Protein AF-A0A0V0YQZ0-F1 (afdb_monomer_lite)

Structure (mmCIF, N/CA/C/O backbone):
data_AF-A0A0V0YQZ0-F1
#
_entry.id   AF-A0A0V0YQZ0-F1
#
loop_
_atom_site.group_PDB
_atom_site.id
_atom_site.type_symbol
_atom_site.label_atom_id
_atom_site.label_alt_id
_atom_site.label_comp_id
_atom_site.label_asym_id
_atom_site.label_entity_id
_atom_site.label_seq_id
_atom_site.pdbx_PDB_ins_code
_atom_site.Cartn_x
_atom_site.Cartn_y
_atom_site.Cartn_z
_atom_site.occupancy
_atom_site.B_iso_or_equiv
_atom_site.auth_seq_id
_atom_site.auth_comp_id
_atom_site.auth_asym_id
_atom_site.auth_atom_id
_atom_site.pdbx_PDB_model_num
ATOM 1 N N . MET A 1 1 ? -2.246 -11.837 -27.122 1.00 36.88 1 MET A N 1
ATOM 2 C CA . MET A 1 1 ? -3.343 -11.357 -26.254 1.00 36.88 1 MET A CA 1
ATOM 3 C C . MET A 1 1 ? -2.847 -10.098 -25.569 1.00 36.88 1 MET A C 1
ATOM 5 O O . MET A 1 1 ? -1.835 -10.180 -24.886 1.00 36.88 1 MET A O 1
ATOM 9 N N . ALA A 1 2 ? -3.455 -8.940 -25.828 1.00 39.22 2 ALA A N 1
ATOM 10 C CA . ALA A 1 2 ? -3.081 -7.715 -25.128 1.00 39.22 2 ALA A CA 1
ATOM 11 C C . ALA A 1 2 ? -3.456 -7.891 -23.652 1.00 39.22 2 ALA A C 1
ATOM 13 O O . ALA A 1 2 ? -4.631 -8.062 -23.332 1.00 39.22 2 ALA A O 1
ATOM 14 N N . VAL A 1 3 ? -2.456 -7.938 -22.771 1.00 52.25 3 VAL A N 1
ATOM 15 C CA . VAL A 1 3 ? -2.691 -7.885 -21.329 1.00 52.25 3 VAL A CA 1
ATOM 16 C C . VAL A 1 3 ? -3.258 -6.495 -21.084 1.00 52.25 3 VAL A C 1
ATOM 18 O O . VAL A 1 3 ? -2.532 -5.514 -21.218 1.00 52.25 3 VAL A O 1
ATOM 21 N N . GLN A 1 4 ? -4.567 -6.399 -20.837 1.00 51.81 4 GLN A N 1
ATOM 22 C CA . GLN A 1 4 ? -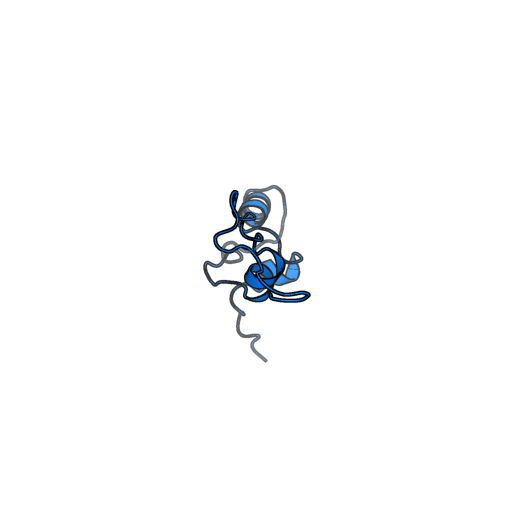5.146 -5.155 -20.344 1.00 51.81 4 GLN A CA 1
ATOM 23 C C . GLN A 1 4 ? -4.355 -4.778 -19.098 1.00 51.81 4 GLN A C 1
ATOM 25 O O . GLN A 1 4 ? -4.209 -5.609 -18.198 1.00 51.81 4 GLN A O 1
ATOM 30 N N . ASP A 1 5 ? -3.782 -3.579 -19.094 1.00 57.88 5 ASP A N 1
ATOM 31 C CA . ASP A 1 5 ? -2.973 -3.133 -17.976 1.00 57.88 5 ASP A CA 1
ATOM 32 C C . ASP A 1 5 ? -3.902 -2.990 -16.772 1.00 57.88 5 ASP A C 1
ATOM 34 O O . ASP A 1 5 ? -4.767 -2.114 -16.718 1.00 57.88 5 ASP A O 1
ATOM 38 N N . VAL A 1 6 ? -3.838 -3.971 -15.871 1.00 69.62 6 VAL A N 1
ATOM 39 C CA . VAL A 1 6 ? -4.714 -4.017 -14.707 1.00 69.62 6 VAL A CA 1
ATOM 40 C C . VAL A 1 6 ? -4.275 -2.864 -13.814 1.00 69.62 6 VAL A C 1
ATOM 42 O O . VAL A 1 6 ? -3.106 -2.844 -13.417 1.00 69.62 6 VAL A O 1
ATOM 45 N N . PRO A 1 7 ? -5.171 -1.929 -13.451 1.00 73.62 7 PRO A N 1
ATOM 46 C CA . PRO A 1 7 ? -4.845 -0.921 -12.457 1.00 73.62 7 PRO A CA 1
ATOM 47 C C . PRO A 1 7 ? -4.231 -1.595 -11.220 1.00 73.62 7 PRO A C 1
ATOM 49 O O . PRO A 1 7 ? -4.713 -2.639 -10.770 1.00 73.62 7 PRO A O 1
ATOM 52 N N . ASP A 1 8 ? -3.118 -1.053 -10.722 1.00 85.62 8 ASP A N 1
ATOM 53 C CA . ASP A 1 8 ? -2.288 -1.627 -9.651 1.00 85.62 8 ASP A CA 1
ATOM 54 C C . ASP A 1 8 ? -1.459 -2.883 -10.000 1.00 85.62 8 ASP A C 1
ATOM 56 O O . ASP A 1 8 ? -0.996 -3.578 -9.090 1.00 85.62 8 ASP A O 1
ATOM 60 N N . LEU A 1 9 ? -1.200 -3.187 -11.279 1.00 90.44 9 LEU A N 1
ATOM 61 C CA . LEU A 1 9 ? -0.353 -4.324 -11.682 1.00 90.44 9 LEU A CA 1
ATOM 62 C C . LEU A 1 9 ? 1.008 -4.322 -10.969 1.00 90.44 9 LEU A C 1
ATOM 64 O O . LEU A 1 9 ? 1.408 -5.328 -10.377 1.00 90.44 9 LEU A O 1
ATOM 68 N N . TRP A 1 10 ? 1.709 -3.189 -10.986 1.00 92.25 10 TRP A N 1
ATOM 69 C CA . TRP A 1 10 ? 3.008 -3.047 -10.324 1.00 92.25 10 TRP A CA 1
ATOM 70 C C . TRP A 1 10 ? 2.910 -3.117 -8.806 1.00 92.25 10 TRP A C 1
ATOM 72 O O . TRP A 1 10 ? 3.749 -3.750 -8.170 1.00 92.25 10 TRP A O 1
ATOM 82 N N . HIS A 1 11 ? 1.847 -2.563 -8.226 1.00 93.75 11 HIS A N 1
ATOM 83 C CA . HIS A 1 11 ? 1.575 -2.702 -6.800 1.00 93.75 11 HIS A CA 1
ATOM 84 C C . HIS A 1 11 ? 1.425 -4.181 -6.395 1.00 93.75 11 HIS A C 1
ATOM 86 O O . HIS A 1 11 ? 1.958 -4.582 -5.361 1.00 93.75 11 HIS A O 1
ATOM 92 N N . ARG A 1 12 ? 0.787 -5.021 -7.225 1.00 92.31 12 ARG A N 1
ATOM 93 C CA . ARG A 1 12 ? 0.695 -6.478 -6.999 1.00 92.31 12 ARG A CA 1
ATOM 94 C C . ARG A 1 12 ? 2.034 -7.191 -7.206 1.00 92.31 12 ARG A C 1
ATOM 96 O O . ARG A 1 12 ? 2.424 -7.986 -6.357 1.00 92.31 12 ARG A O 1
ATOM 103 N N . ARG A 1 13 ? 2.755 -6.896 -8.296 1.00 92.38 13 ARG A N 1
ATOM 104 C CA . ARG A 1 13 ? 4.068 -7.505 -8.606 1.00 92.38 13 ARG A CA 1
ATOM 105 C C . ARG A 1 13 ? 5.114 -7.245 -7.523 1.00 92.38 13 ARG A C 1
ATOM 107 O O . ARG A 1 13 ? 5.920 -8.120 -7.239 1.00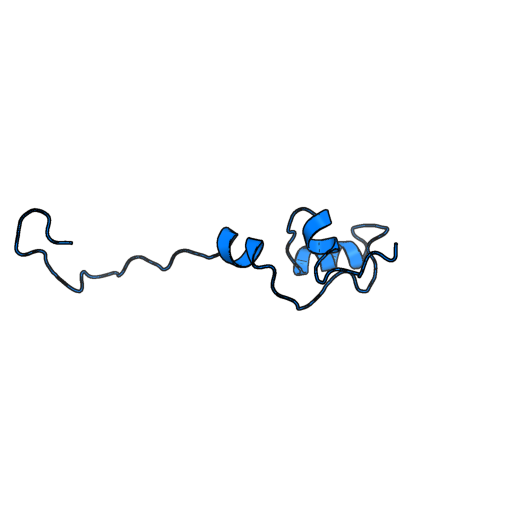 92.38 13 ARG A O 1
ATOM 114 N N . LEU A 1 14 ? 5.066 -6.073 -6.896 1.00 92.69 14 LEU A N 1
ATOM 115 C CA . LEU A 1 14 ? 5.962 -5.680 -5.805 1.00 92.69 14 LEU A CA 1
ATOM 116 C C . LEU A 1 14 ? 5.485 -6.166 -4.425 1.00 92.69 14 LEU A C 1
ATOM 118 O O . LEU A 1 14 ? 5.953 -5.671 -3.405 1.00 92.69 14 LEU A O 1
ATOM 122 N N . GLY A 1 15 ? 4.531 -7.101 -4.368 1.00 93.56 15 GLY A N 1
ATOM 123 C CA . GLY A 1 15 ? 4.078 -7.687 -3.107 1.00 93.56 15 GLY A CA 1
ATOM 124 C C . GLY A 1 15 ? 3.223 -6.741 -2.266 1.00 93.56 15 GLY A C 1
ATOM 125 O O . GLY A 1 15 ? 3.364 -6.696 -1.046 1.00 93.56 15 GLY A O 1
ATOM 126 N N . HIS A 1 16 ? 2.331 -5.975 -2.900 1.00 94.06 16 HIS A N 1
ATOM 127 C CA . HIS A 1 16 ? 1.436 -5.033 -2.220 1.00 94.06 16 HIS A CA 1
ATOM 128 C C . HIS A 1 16 ? 2.174 -3.924 -1.453 1.00 94.06 16 HIS A C 1
ATOM 130 O O . HIS A 1 16 ? 1.743 -3.467 -0.381 1.00 94.06 16 HIS A O 1
ATOM 136 N N . LEU A 1 17 ? 3.295 -3.482 -2.026 1.00 93.44 17 LEU A N 1
ATOM 137 C CA . LEU A 1 17 ? 4.120 -2.402 -1.506 1.00 93.44 17 LEU A CA 1
ATOM 138 C C . LEU A 1 17 ? 3.317 -1.093 -1.402 1.00 93.44 17 LEU A C 1
ATOM 140 O O . LEU A 1 17 ? 2.414 -0.829 -2.199 1.00 93.44 17 LEU A O 1
ATOM 144 N N . SER A 1 18 ? 3.632 -0.258 -0.407 1.00 92.88 18 SER A N 1
ATOM 145 C CA . SER A 1 18 ? 2.974 1.044 -0.263 1.00 92.88 18 SER A CA 1
ATOM 146 C C . SER A 1 18 ? 3.250 1.934 -1.481 1.00 92.88 18 SER A C 1
ATOM 148 O O . SER A 1 18 ? 4.339 1.885 -2.055 1.00 92.88 18 SER A O 1
ATOM 150 N N . ARG A 1 19 ? 2.295 2.796 -1.854 1.00 92.44 19 ARG A N 1
ATOM 151 C CA . ARG A 1 19 ? 2.485 3.747 -2.966 1.00 92.44 19 ARG A CA 1
ATOM 152 C C . ARG A 1 19 ? 3.672 4.686 -2.726 1.00 92.44 19 ARG A C 1
ATOM 154 O O . ARG A 1 19 ? 4.396 4.993 -3.662 1.00 92.44 19 ARG A O 1
ATOM 161 N N . GLY A 1 20 ? 3.908 5.086 -1.473 1.00 94.44 20 GLY A N 1
ATOM 162 C CA . GLY A 1 20 ? 5.074 5.894 -1.101 1.00 94.44 20 GLY A CA 1
ATOM 163 C C . GLY A 1 20 ? 6.392 5.156 -1.339 1.00 94.44 20 GLY A C 1
ATOM 164 O O . GLY A 1 20 ? 7.305 5.697 -1.947 1.00 94.44 20 GLY A O 1
ATOM 165 N N . SER A 1 21 ? 6.475 3.885 -0.951 1.00 94.81 21 SER A N 1
ATOM 166 C CA . SER A 1 21 ? 7.659 3.060 -1.211 1.00 94.81 21 SER A CA 1
ATOM 167 C C . SER A 1 21 ? 7.847 2.770 -2.707 1.00 94.81 21 SER A C 1
ATOM 169 O O . SER A 1 21 ? 8.974 2.776 -3.185 1.00 94.81 21 SER A O 1
ATOM 171 N N . MET A 1 22 ? 6.764 2.579 -3.473 1.00 94.69 22 MET A N 1
ATOM 172 C CA . MET A 1 22 ? 6.845 2.489 -4.939 1.00 94.69 22 MET A CA 1
ATOM 173 C C . MET A 1 22 ? 7.380 3.785 -5.559 1.00 94.69 22 MET A C 1
ATOM 175 O O . MET A 1 22 ? 8.135 3.726 -6.526 1.00 94.69 22 MET A O 1
ATOM 179 N N . LYS A 1 23 ? 7.027 4.944 -4.989 1.00 94.88 23 LYS A N 1
ATOM 180 C CA . LYS A 1 23 ? 7.526 6.246 -5.437 1.00 94.88 23 LYS A CA 1
ATOM 181 C C . LYS A 1 23 ? 9.029 6.381 -5.210 1.00 94.88 23 LYS A C 1
ATOM 183 O O . LYS A 1 23 ? 9.732 6.769 -6.128 1.00 94.88 23 LYS A O 1
ATOM 188 N N . LEU A 1 24 ? 9.536 5.940 -4.060 1.00 95.81 24 LEU A N 1
ATOM 189 C CA . LEU A 1 24 ? 10.981 5.887 -3.807 1.00 95.81 24 LEU A CA 1
ATOM 190 C C . LEU A 1 24 ? 11.727 5.008 -4.826 1.00 95.81 24 LEU A C 1
ATOM 192 O O . LEU A 1 24 ? 12.801 5.381 -5.292 1.00 95.81 24 LEU A O 1
ATOM 196 N N . LEU A 1 25 ? 11.145 3.864 -5.207 1.00 94.00 25 LEU A N 1
ATOM 197 C CA . LEU A 1 25 ? 11.717 2.999 -6.244 1.00 94.00 25 LEU A CA 1
ATOM 198 C C . LEU A 1 25 ? 11.721 3.671 -7.626 1.00 94.00 25 LEU A C 1
ATOM 200 O O . LEU A 1 25 ? 12.709 3.542 -8.343 1.00 94.00 25 LEU A O 1
ATOM 204 N N . GLN A 1 26 ? 10.657 4.402 -7.984 1.00 93.38 26 GLN A N 1
ATOM 205 C CA . GLN A 1 26 ? 10.617 5.214 -9.210 1.00 93.38 26 GLN A CA 1
ATOM 206 C C . GLN A 1 26 ? 11.633 6.363 -9.185 1.00 93.38 26 GLN A C 1
ATOM 208 O O . GLN A 1 26 ? 12.227 6.675 -10.211 1.00 93.38 26 GLN A O 1
ATOM 213 N N . ASP A 1 27 ? 11.848 6.971 -8.020 1.00 94.31 27 ASP A N 1
ATOM 214 C CA . ASP A 1 27 ? 12.694 8.154 -7.838 1.00 94.31 27 ASP A CA 1
ATOM 215 C C . ASP A 1 27 ? 14.190 7.802 -7.682 1.00 94.31 27 ASP A C 1
ATOM 217 O O . ASP A 1 27 ? 14.977 8.591 -7.162 1.00 94.31 27 ASP A O 1
ATOM 221 N N . GLY A 1 28 ? 14.601 6.619 -8.150 1.00 92.06 28 GLY A N 1
ATOM 222 C CA . GLY A 1 28 ? 16.010 6.241 -8.287 1.00 92.06 28 GLY A CA 1
ATOM 223 C C . GLY A 1 28 ? 16.528 5.222 -7.275 1.00 92.06 28 GLY A C 1
ATOM 224 O O . GLY A 1 28 ? 17.697 4.853 -7.353 1.00 92.06 28 GLY A O 1
ATOM 225 N N . GLN A 1 29 ? 15.693 4.710 -6.362 1.00 93.69 29 GLN A N 1
ATOM 226 C CA . GLN A 1 29 ? 16.086 3.567 -5.517 1.00 93.69 29 GLN A CA 1
ATOM 227 C C . GLN A 1 29 ? 15.952 2.214 -6.233 1.00 93.69 29 GLN A C 1
ATOM 229 O O . GLN A 1 29 ? 16.405 1.194 -5.715 1.00 93.69 29 GLN A O 1
ATOM 234 N N . GLY A 1 30 ? 15.331 2.186 -7.413 1.00 88.06 30 GLY A N 1
ATOM 235 C CA . GLY A 1 30 ? 15.205 1.005 -8.257 1.00 88.06 30 GLY A CA 1
ATOM 236 C C . GLY A 1 30 ? 15.346 1.348 -9.737 1.00 88.06 30 GLY A C 1
ATOM 237 O O . GLY A 1 30 ? 15.402 2.511 -10.131 1.00 88.06 30 GLY A O 1
ATOM 238 N N . THR A 1 31 ? 15.397 0.315 -10.572 1.00 90.00 31 THR A N 1
ATOM 239 C CA . THR A 1 31 ? 15.391 0.448 -12.034 1.00 90.00 31 THR A CA 1
ATOM 240 C C . THR A 1 31 ? 14.237 -0.360 -12.622 1.00 90.00 31 THR A C 1
ATOM 242 O O . THR A 1 31 ? 13.756 -1.315 -12.013 1.00 90.00 31 THR A O 1
ATOM 245 N N . GLY A 1 32 ? 13.751 0.044 -13.797 1.00 88.25 32 GLY A N 1
ATOM 246 C CA . GLY A 1 32 ? 12.714 -0.700 -14.519 1.00 88.25 32 GLY A CA 1
ATOM 247 C C . GLY A 1 32 ? 11.290 -0.564 -13.968 1.00 88.25 32 GLY A C 1
ATOM 248 O O . GLY A 1 32 ? 10.421 -1.315 -14.401 1.00 88.25 32 GLY A O 1
ATOM 249 N N . ILE A 1 33 ? 11.029 0.378 -13.052 1.00 89.62 33 ILE A N 1
ATOM 250 C CA . ILE A 1 33 ? 9.667 0.739 -12.636 1.00 89.62 33 ILE A CA 1
ATOM 251 C C . ILE A 1 33 ? 9.112 1.779 -13.627 1.00 89.62 33 ILE A C 1
ATOM 253 O O . ILE A 1 33 ? 9.676 2.872 -13.718 1.00 89.62 33 ILE A O 1
ATOM 257 N N . PRO A 1 34 ? 8.020 1.488 -14.354 1.00 90.00 34 PRO A N 1
ATOM 258 C CA . PRO A 1 34 ?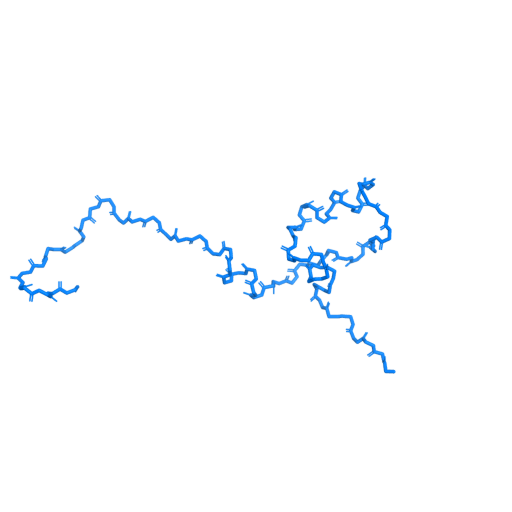 7.380 2.450 -15.248 1.00 90.00 34 PRO A CA 1
ATOM 259 C C . PRO A 1 34 ? 6.868 3.683 -14.506 1.00 90.00 34 PRO A C 1
ATOM 261 O O . PRO A 1 34 ? 6.495 3.601 -13.334 1.00 90.00 34 PRO A O 1
ATOM 264 N N . SER A 1 35 ? 6.812 4.828 -15.184 1.00 88.31 35 SER A N 1
ATOM 265 C CA . SER A 1 35 ? 6.333 6.091 -14.603 1.00 88.31 35 SER A CA 1
ATOM 266 C C . SER A 1 35 ? 4.852 6.042 -14.204 1.00 88.31 35 SER A C 1
ATOM 268 O O . SER A 1 35 ? 4.459 6.663 -13.217 1.00 88.31 35 SER A O 1
ATOM 270 N N . ASP A 1 36 ? 4.050 5.245 -14.905 1.00 88.12 36 ASP A N 1
ATOM 271 C CA . ASP A 1 36 ? 2.625 4.995 -14.670 1.00 88.12 36 ASP A CA 1
ATOM 272 C C . ASP A 1 36 ? 2.346 3.822 -13.709 1.00 88.12 36 ASP A C 1
ATOM 274 O O . ASP A 1 36 ? 1.193 3.501 -13.427 1.00 88.12 36 ASP A O 1
ATOM 278 N N . ALA A 1 37 ? 3.389 3.219 -13.127 1.00 88.81 37 ALA A N 1
ATOM 279 C CA . ALA A 1 37 ? 3.259 2.075 -12.223 1.00 88.81 37 ALA A CA 1
ATOM 280 C C . ALA A 1 37 ? 2.447 2.364 -10.946 1.00 88.81 37 ALA A C 1
ATOM 282 O O . ALA A 1 37 ? 1.919 1.437 -10.324 1.00 88.81 37 ALA A O 1
ATOM 283 N N . ILE A 1 38 ? 2.372 3.629 -10.520 1.00 90.69 38 ILE A N 1
ATOM 284 C CA . ILE A 1 38 ? 1.632 4.045 -9.326 1.00 90.69 38 ILE A CA 1
ATOM 285 C C . ILE A 1 38 ? 0.257 4.540 -9.746 1.00 90.69 38 ILE A C 1
ATOM 287 O O . ILE A 1 38 ? 0.109 5.639 -10.277 1.00 90.69 38 ILE A O 1
ATOM 291 N N . THR A 1 39 ? -0.765 3.753 -9.425 1.00 88.31 39 THR A N 1
ATOM 292 C CA . THR A 1 39 ? -2.150 4.122 -9.700 1.00 88.31 39 THR A CA 1
ATOM 293 C C . THR A 1 39 ? -2.879 4.577 -8.432 1.00 88.31 39 THR A C 1
ATOM 295 O O . THR A 1 39 ? -2.485 4.274 -7.298 1.00 88.31 39 THR A O 1
ATOM 298 N N . LYS A 1 40 ? -3.964 5.334 -8.626 1.00 83.75 40 LYS A N 1
ATOM 299 C CA . LYS A 1 40 ? -4.868 5.763 -7.548 1.00 83.75 40 LYS A CA 1
ATOM 300 C C . LYS A 1 40 ? -5.992 4.759 -7.277 1.00 83.75 40 LYS A C 1
ATOM 302 O O . LYS A 1 40 ? -6.788 5.016 -6.381 1.00 83.75 40 LYS A O 1
ATOM 307 N N . THR A 1 41 ? -6.090 3.656 -8.023 1.00 88.25 41 THR A N 1
ATOM 308 C CA . THR A 1 41 ? -7.152 2.671 -7.785 1.00 88.25 41 THR A CA 1
ATOM 309 C C . THR A 1 41 ? -6.923 1.955 -6.474 1.00 88.25 41 THR A C 1
ATOM 311 O O . THR A 1 41 ? -5.784 1.704 -6.098 1.00 88.25 41 THR A O 1
ATOM 314 N N . ASP A 1 42 ? -7.991 1.648 -5.747 1.00 88.25 42 ASP A N 1
ATOM 315 C CA . ASP A 1 42 ? -7.859 0.952 -4.478 1.00 88.25 42 ASP A CA 1
ATOM 316 C C . ASP A 1 42 ? -7.670 -0.552 -4.661 1.00 88.25 42 ASP A C 1
ATOM 318 O O . ASP A 1 42 ? -8.455 -1.247 -5.308 1.00 88.25 42 ASP A O 1
ATOM 322 N N . CYS A 1 43 ? -6.649 -1.083 -3.991 1.00 91.69 43 CYS A N 1
ATOM 323 C CA . CYS A 1 43 ? -6.432 -2.514 -3.904 1.00 91.69 43 CYS A CA 1
ATOM 324 C C . CYS A 1 43 ? -7.265 -3.102 -2.755 1.00 91.69 43 CYS A C 1
ATOM 326 O O . CYS A 1 43 ? -6.897 -2.984 -1.585 1.00 91.69 43 CYS A O 1
ATOM 328 N N . VAL A 1 44 ? -8.362 -3.792 -3.087 1.00 91.56 44 VAL A N 1
ATOM 329 C CA . VAL A 1 44 ? -9.271 -4.431 -2.110 1.00 91.56 44 VAL A CA 1
ATOM 330 C C . VAL A 1 44 ? -8.530 -5.362 -1.141 1.00 91.56 44 VAL A C 1
ATOM 332 O O . VAL A 1 44 ? -8.838 -5.379 0.050 1.00 91.56 44 VAL A O 1
ATOM 335 N N . THR A 1 45 ? -7.529 -6.107 -1.620 1.00 91.81 45 THR A N 1
ATOM 336 C CA . THR A 1 45 ? -6.697 -6.985 -0.779 1.00 91.81 45 THR A CA 1
ATOM 337 C C . THR A 1 45 ? -5.925 -6.191 0.270 1.00 91.81 45 THR A C 1
ATOM 339 O O . THR A 1 45 ? -5.915 -6.566 1.439 1.00 91.81 45 THR A O 1
ATOM 342 N N . CYS A 1 46 ? -5.326 -5.062 -0.119 1.00 93.25 46 CYS A N 1
ATOM 343 C CA . CYS A 1 46 ? -4.648 -4.171 0.819 1.00 93.25 46 CYS A CA 1
ATOM 344 C C . CYS A 1 46 ? -5.612 -3.534 1.799 1.00 93.25 46 CYS A C 1
ATOM 346 O O . CYS A 1 46 ? -5.282 -3.466 2.976 1.00 93.25 46 CYS A O 1
ATOM 348 N N . LEU A 1 47 ? -6.784 -3.090 1.339 1.00 91.94 47 LEU A N 1
ATOM 349 C CA . LEU A 1 47 ? -7.793 -2.522 2.225 1.00 91.94 47 LEU A CA 1
ATOM 350 C C . LEU A 1 47 ? -8.162 -3.527 3.313 1.00 91.94 47 LEU A C 1
ATOM 352 O O . LEU A 1 47 ? -8.024 -3.211 4.483 1.00 91.94 47 LEU A O 1
ATOM 356 N N . LYS A 1 48 ? -8.522 -4.759 2.945 1.00 92.44 48 LYS A N 1
ATOM 357 C CA . LYS A 1 48 ? -8.892 -5.802 3.913 1.00 92.44 48 LYS A CA 1
ATOM 358 C C . LYS A 1 48 ? -7.722 -6.246 4.796 1.00 92.44 48 LYS A C 1
ATOM 360 O O . LYS A 1 48 ? -7.910 -6.473 5.983 1.00 92.44 48 LYS A O 1
ATOM 365 N N . GLY A 1 49 ? -6.523 -6.376 4.227 1.00 92.00 49 GLY A N 1
ATOM 366 C CA . GLY A 1 49 ? -5.349 -6.896 4.935 1.00 92.00 49 GLY A CA 1
ATOM 367 C C . GLY A 1 49 ? -4.617 -5.871 5.804 1.00 92.00 49 GLY A C 1
ATOM 368 O O . GLY A 1 49 ? -3.960 -6.250 6.767 1.00 92.00 49 GLY A O 1
ATOM 369 N N . LYS A 1 50 ? -4.712 -4.578 5.473 1.00 90.25 50 LYS A N 1
ATOM 370 C CA . LYS A 1 50 ? -4.076 -3.473 6.212 1.00 90.25 50 LYS A CA 1
ATOM 371 C C . LYS A 1 50 ? -5.088 -2.637 6.998 1.00 90.25 50 LYS A C 1
ATOM 373 O O . LYS A 1 50 ? -4.700 -1.630 7.585 1.00 90.25 50 LYS A O 1
ATOM 378 N N . GLN A 1 51 ? -6.370 -3.013 7.003 1.00 89.50 51 GLN A N 1
ATOM 379 C CA . GLN A 1 51 ? -7.379 -2.337 7.810 1.00 89.50 51 GLN A CA 1
ATOM 380 C C . GLN A 1 51 ? -6.975 -2.403 9.283 1.00 89.50 51 GLN A C 1
ATOM 382 O O . GLN A 1 51 ? -6.930 -3.474 9.887 1.00 89.50 51 GLN A O 1
ATOM 387 N N . CYS A 1 52 ? -6.703 -1.242 9.873 1.00 89.94 52 CYS A N 1
ATOM 388 C CA . CYS A 1 52 ? -6.484 -1.153 11.306 1.00 89.94 52 CYS A CA 1
ATOM 389 C C . CYS A 1 52 ? -7.779 -1.499 12.039 1.00 89.94 52 CYS A C 1
ATOM 391 O O . CYS A 1 52 ? -8.860 -1.003 11.704 1.00 89.94 52 CYS A O 1
ATOM 393 N N . ARG A 1 53 ? -7.663 -2.320 13.083 1.00 88.69 53 ARG A N 1
ATOM 394 C CA . ARG A 1 53 ? -8.766 -2.531 14.014 1.00 88.69 53 ARG A CA 1
ATOM 395 C C . ARG A 1 53 ? -9.070 -1.211 14.724 1.00 88.69 53 ARG A C 1
ATOM 397 O O . ARG A 1 53 ? -8.152 -0.521 15.165 1.00 88.69 53 ARG A O 1
ATOM 404 N N . LEU A 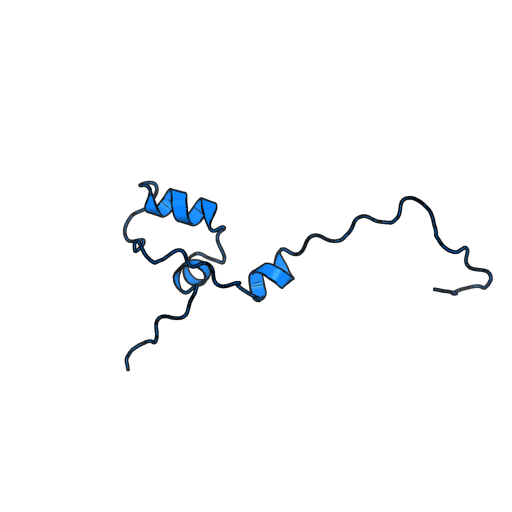1 54 ? -10.354 -0.890 14.874 1.00 87.44 54 LEU A N 1
ATOM 405 C CA . LEU A 1 54 ? -10.768 0.209 15.742 1.00 87.44 54 LEU A CA 1
ATOM 406 C C . LEU A 1 54 ? -10.277 -0.044 17.174 1.00 87.44 54 LEU A C 1
ATOM 408 O O . LEU A 1 54 ? -10.180 -1.193 17.630 1.00 87.44 54 LEU A O 1
ATOM 412 N N . SER A 1 55 ? -9.958 1.038 17.882 1.00 88.75 55 SER A N 1
ATOM 413 C CA . SER A 1 55 ? -9.634 0.952 19.300 1.00 88.75 55 SER A CA 1
ATOM 414 C C . SER A 1 55 ? -10.800 0.325 20.062 1.00 88.75 55 SER A C 1
ATOM 416 O O . SER A 1 55 ? -11.970 0.477 19.703 1.00 88.75 55 SER A O 1
ATOM 418 N N . PHE A 1 56 ? -10.477 -0.414 21.122 1.00 85.38 56 PHE A N 1
ATOM 419 C CA . PHE A 1 56 ? -11.512 -0.842 22.050 1.00 85.38 56 PHE A CA 1
ATOM 420 C C . PHE A 1 56 ? -12.142 0.396 22.706 1.00 85.38 56 PHE A C 1
ATOM 422 O O . PHE A 1 56 ? -11.419 1.350 23.021 1.00 85.38 56 PHE A O 1
ATOM 429 N N . PRO A 1 57 ? -13.468 0.404 22.914 1.00 85.75 57 PRO A N 1
ATOM 430 C CA . PRO A 1 57 ? -14.110 1.485 23.641 1.00 85.75 57 PRO A CA 1
ATOM 431 C C . PRO A 1 57 ? -13.528 1.565 25.060 1.00 85.75 57 PRO A C 1
ATOM 433 O O . PRO A 1 57 ? -13.320 0.547 25.717 1.00 85.75 57 PRO A O 1
ATOM 436 N N . LYS A 1 58 ? -13.236 2.788 25.524 1.00 83.62 58 LYS A N 1
ATOM 437 C CA . LYS A 1 58 ? -12.624 3.036 26.846 1.00 83.62 58 LYS A CA 1
ATOM 438 C C . LYS A 1 58 ? -13.564 2.726 28.012 1.00 83.62 58 LYS A C 1
ATOM 440 O O . LYS A 1 58 ? -13.111 2.533 29.133 1.00 83.62 58 LYS A O 1
ATOM 445 N N . SER A 1 59 ? -14.863 2.704 27.747 1.00 81.06 59 SER A N 1
ATOM 446 C CA . SER A 1 59 ? -15.905 2.355 28.699 1.00 81.06 59 SER A CA 1
ATOM 447 C C . SER A 1 59 ? -16.886 1.396 28.042 1.00 81.06 59 SER A C 1
ATOM 449 O O . SER A 1 59 ? -17.153 1.473 26.840 1.00 81.06 59 SER A O 1
ATOM 451 N N .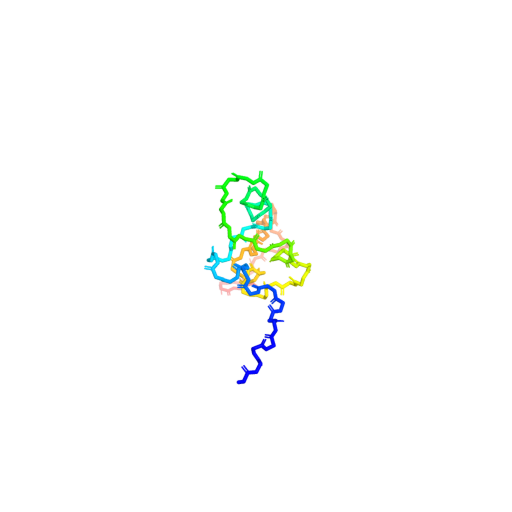 ALA A 1 60 ? -17.428 0.482 28.839 1.00 76.31 60 ALA A N 1
ATOM 452 C CA . ALA A 1 60 ? -18.513 -0.368 28.391 1.00 76.31 60 ALA A CA 1
ATOM 453 C C . ALA A 1 60 ? -19.771 0.494 28.208 1.00 76.31 60 ALA A C 1
ATOM 455 O O . ALA A 1 60 ? -20.214 1.158 29.144 1.00 76.31 60 ALA A O 1
ATOM 456 N N . THR A 1 61 ? -20.358 0.486 27.013 1.00 73.25 61 THR A N 1
ATOM 457 C CA . THR A 1 61 ? -21.669 1.109 26.764 1.00 73.25 61 THR A CA 1
ATOM 458 C C . THR A 1 61 ? -22.812 0.318 27.396 1.00 73.25 61 THR A C 1
ATOM 460 O O . THR A 1 61 ? -23.892 0.866 27.601 1.00 73.25 61 THR A O 1
ATOM 463 N N . LYS A 1 62 ? -22.588 -0.961 27.720 1.00 74.88 62 LYS A N 1
ATOM 464 C CA . LYS A 1 62 ? -23.545 -1.840 28.394 1.00 74.88 62 LYS A CA 1
ATOM 465 C C . LYS A 1 62 ? -22.829 -2.757 29.380 1.00 74.88 62 LYS A C 1
ATOM 467 O O . LYS A 1 62 ? -21.721 -3.216 29.121 1.00 74.88 62 LYS A O 1
ATOM 472 N N . ARG A 1 63 ? -23.491 -3.031 30.502 1.00 77.94 63 ARG A N 1
ATOM 473 C CA . ARG A 1 63 ? -23.128 -4.095 31.440 1.00 77.94 63 ARG A CA 1
ATOM 474 C C . ARG A 1 63 ? -24.021 -5.296 31.138 1.00 77.94 63 ARG A C 1
ATOM 476 O O . ARG A 1 63 ? -25.236 -5.118 31.093 1.00 77.94 63 ARG A O 1
ATOM 483 N N . SER A 1 64 ? -23.422 -6.471 30.966 1.00 84.06 64 SER A N 1
ATOM 484 C CA . SER A 1 64 ? -24.155 -7.738 30.896 1.00 84.06 64 SER A CA 1
ATOM 485 C C . SER A 1 64 ? -24.946 -7.938 32.196 1.00 84.06 64 SER A C 1
ATOM 487 O O . SER A 1 64 ? -24.427 -7.747 33.303 1.00 84.06 64 SER A O 1
ATOM 489 N N . LYS A 1 65 ? -26.233 -8.228 32.048 1.00 87.88 65 LYS A N 1
ATOM 490 C CA . LYS A 1 65 ? -27.189 -8.514 33.117 1.00 87.88 65 LYS A CA 1
ATOM 491 C C . LYS A 1 65 ? -27.312 -10.015 33.367 1.00 87.88 65 LYS A C 1
ATOM 493 O O . LYS A 1 65 ? -27.686 -10.397 34.471 1.00 87.88 65 LYS A O 1
ATOM 498 N N . GLU A 1 66 ? -26.973 -10.840 32.378 1.00 88.19 66 GLU A N 1
ATOM 499 C CA . GLU A 1 66 ? -27.116 -12.295 32.427 1.00 88.19 66 GLU A CA 1
ATOM 500 C C . GLU A 1 66 ? -25.847 -13.024 31.969 1.00 88.19 66 GLU A C 1
ATOM 502 O O . GLU A 1 66 ? -25.062 -12.527 31.159 1.00 88.19 66 GLU A O 1
ATOM 507 N N . VAL A 1 67 ? -25.640 -14.234 32.495 1.00 88.19 67 VAL A N 1
ATOM 508 C CA . VAL A 1 67 ? -24.4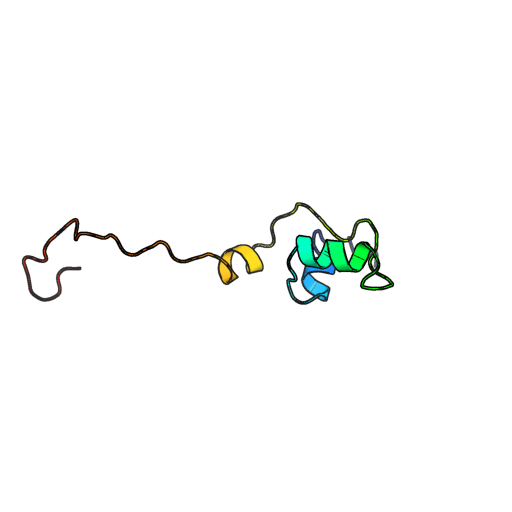91 -15.081 32.150 1.00 88.19 67 VAL A CA 1
ATOM 509 C C . VAL A 1 67 ? -24.514 -15.370 30.646 1.00 88.19 67 VAL A C 1
ATOM 511 O O . VAL A 1 67 ? -25.470 -15.954 30.149 1.00 88.19 67 VAL A O 1
ATOM 514 N N . LEU A 1 68 ? -23.435 -14.983 29.950 1.00 85.12 68 LEU A N 1
ATOM 515 C CA . LEU A 1 68 ? -23.244 -15.089 28.491 1.00 85.12 68 LEU A CA 1
ATOM 516 C C . LEU A 1 68 ? -24.017 -14.068 27.626 1.00 85.12 68 LEU A C 1
ATOM 518 O O . LEU A 1 68 ? -24.085 -14.248 26.412 1.00 85.12 68 LEU A O 1
ATOM 522 N N . GLU A 1 69 ? -24.549 -12.981 28.195 1.00 80.00 69 GLU A N 1
ATOM 523 C CA . GLU A 1 69 ? -25.066 -11.858 27.392 1.00 80.00 69 GLU A CA 1
ATOM 524 C C . GLU A 1 69 ? -23.908 -11.120 26.679 1.00 80.00 69 GLU A C 1
ATOM 526 O O . GLU A 1 69 ? -22.951 -10.695 27.335 1.00 80.00 69 GLU A O 1
ATOM 531 N N . LEU A 1 70 ? -23.999 -10.997 25.345 1.00 72.88 70 LEU A N 1
ATOM 532 C CA . LEU A 1 70 ? -23.012 -10.371 24.444 1.00 72.88 70 LEU A CA 1
ATOM 533 C C . LEU A 1 70 ? -23.308 -8.890 24.163 1.00 72.88 70 LEU A C 1
ATOM 535 O O . LEU A 1 70 ? -24.479 -8.556 23.869 1.00 72.88 70 LEU A O 1
#

pLDDT: mean 85.48, std 12.21, range [36.88, 95.81]

Sequence (70 aa):
MAVQDVPDLWHRRLGHLSRGSMKLLQDGQGTGIPSDAITKTDCVTCLKGKQCRLSFPKSATKRSKEVLEL

Foldseek 3Di:
DPPPPPFLPLCVVVPVDDLVVLVVCVVPPHPDQDPSNRGPDDDPCCCVVVPDDDDDPPDDPDDDPDDPDD

Secondary structure (DSSP, 8-state):
------TTHHHHHTTS--HHHHHHIIIIISSS--TT----S--HHHHHHH-PPPPPPSS-S----STT--

Radius of gyration: 20.71 Å; chains: 1; bounding box: 43×23×59 Å

Organism: Trichinella britovi (NCBI:txid45882)

InterPro domains:
  IPR025724 GAG-pre-integrase domain [PF13976] (5-51)